Protein AF-A0A1X2F2Z1-F1 (afdb_monomer_lite)

Structure (mmCIF, N/CA/C/O backbone):
data_AF-A0A1X2F2Z1-F1
#
_entry.id   AF-A0A1X2F2Z1-F1
#
loop_
_atom_site.group_PDB
_atom_site.id
_atom_site.type_symbol
_atom_site.label_atom_id
_atom_site.label_alt_id
_atom_site.label_comp_id
_atom_site.label_asym_id
_atom_site.label_entity_id
_atom_site.label_seq_id
_atom_site.pdbx_PDB_ins_code
_atom_site.Cartn_x
_atom_site.Cartn_y
_atom_site.Cartn_z
_atom_site.occupancy
_atom_site.B_iso_or_equiv
_atom_site.auth_seq_id
_atom_site.auth_comp_id
_atom_site.auth_asym_id
_atom_site.auth_atom_id
_atom_site.pdbx_PDB_model_num
ATOM 1 N N . MET A 1 1 ? -16.158 0.421 15.782 1.00 74.50 1 MET A N 1
ATOM 2 C CA . MET A 1 1 ? -14.778 0.938 15.630 1.00 74.50 1 MET A CA 1
ATOM 3 C C . MET A 1 1 ? -13.763 -0.180 15.423 1.00 74.50 1 MET A C 1
ATOM 5 O O . MET A 1 1 ? -13.057 -0.096 14.435 1.00 74.50 1 MET A O 1
ATOM 9 N N . HIS A 1 2 ? -13.758 -1.249 16.232 1.00 81.38 2 HIS A N 1
ATOM 10 C CA . HIS A 1 2 ? -12.855 -2.404 16.047 1.00 81.38 2 HIS A CA 1
ATOM 11 C C . HIS A 1 2 ? -12.853 -2.988 14.622 1.00 81.38 2 HIS A C 1
ATOM 13 O O . HIS A 1 2 ? -11.814 -3.036 13.981 1.00 81.38 2 HIS A O 1
ATOM 19 N N . GLY A 1 3 ? -14.027 -3.304 14.060 1.00 87.38 3 GLY A N 1
ATOM 20 C CA . GLY A 1 3 ? -14.093 -3.830 12.688 1.00 87.38 3 GLY A CA 1
ATOM 21 C C . GLY A 1 3 ? -13.532 -2.881 11.617 1.00 87.38 3 GLY A C 1
ATOM 22 O O . GLY A 1 3 ? -12.982 -3.340 10.625 1.00 87.38 3 GLY A O 1
ATOM 23 N N . PHE A 1 4 ? -13.608 -1.561 11.828 1.00 89.06 4 PHE A N 1
ATOM 24 C CA . PHE A 1 4 ? -13.014 -0.584 10.909 1.00 89.06 4 PHE A CA 1
ATOM 25 C C . PHE A 1 4 ? -11.494 -0.505 11.058 1.00 89.06 4 PHE A C 1
ATOM 27 O O . PHE A 1 4 ? -10.803 -0.437 10.047 1.00 89.06 4 PHE A O 1
ATOM 34 N N . SER A 1 5 ? -10.964 -0.529 12.288 1.00 92.94 5 SER A N 1
ATOM 35 C CA . SER A 1 5 ? -9.511 -0.561 12.499 1.00 92.94 5 SER A CA 1
ATOM 36 C C . SER A 1 5 ? -8.889 -1.842 11.949 1.00 92.94 5 SER A C 1
ATOM 38 O O . SER A 1 5 ? -7.821 -1.780 11.349 1.00 92.94 5 SER A O 1
ATOM 40 N N . ASP A 1 6 ? -9.571 -2.980 12.089 1.00 93.94 6 ASP A N 1
ATOM 41 C CA . ASP A 1 6 ? -9.088 -4.264 11.574 1.00 93.94 6 ASP A CA 1
ATOM 42 C C . ASP A 1 6 ? -9.134 -4.304 10.043 1.00 93.94 6 ASP A C 1
ATOM 44 O O . ASP A 1 6 ? -8.151 -4.686 9.410 1.00 93.94 6 ASP A O 1
ATOM 48 N N . ALA A 1 7 ? -10.223 -3.823 9.432 1.00 94.81 7 ALA A N 1
ATOM 49 C CA . ALA A 1 7 ? -10.317 -3.696 7.979 1.00 94.81 7 ALA A CA 1
ATOM 50 C C . ALA A 1 7 ? -9.237 -2.761 7.411 1.00 94.81 7 ALA A C 1
ATOM 52 O O . ALA A 1 7 ? -8.613 -3.077 6.400 1.00 94.81 7 ALA A O 1
ATOM 53 N N . LEU A 1 8 ? -8.982 -1.627 8.074 1.00 94.62 8 LEU A N 1
ATOM 54 C CA . LEU A 1 8 ? -7.967 -0.670 7.639 1.00 94.62 8 LEU A CA 1
ATOM 55 C C . LEU A 1 8 ? -6.547 -1.231 7.785 1.00 94.62 8 LEU A C 1
ATOM 57 O O . LEU A 1 8 ? -5.714 -1.018 6.906 1.00 94.62 8 LEU A O 1
ATOM 61 N N . ARG A 1 9 ? -6.280 -1.984 8.859 1.00 96.56 9 ARG A N 1
ATOM 62 C CA . ARG A 1 9 ? -5.008 -2.690 9.046 1.00 96.56 9 ARG A CA 1
ATOM 63 C C . ARG A 1 9 ? -4.797 -3.737 7.953 1.00 96.56 9 ARG A C 1
ATOM 65 O O . ARG A 1 9 ? -3.750 -3.720 7.313 1.00 96.56 9 ARG A O 1
ATOM 72 N N . GLY A 1 10 ? -5.806 -4.565 7.683 1.00 97.06 10 GLY A N 1
ATOM 73 C CA . GLY A 1 10 ? -5.750 -5.564 6.614 1.00 97.06 10 GLY A CA 1
ATOM 74 C C . GLY A 1 10 ? -5.528 -4.942 5.233 1.00 97.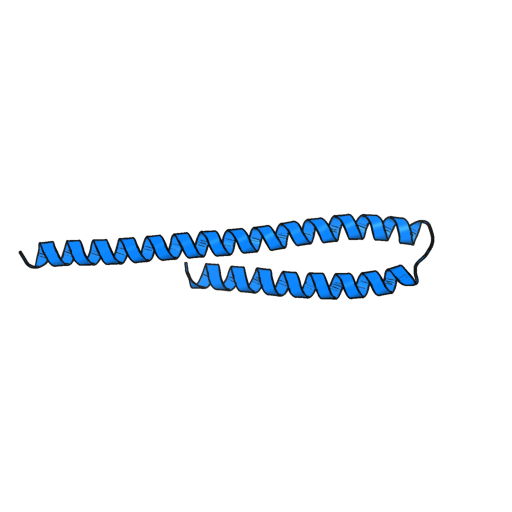06 10 GLY A C 1
ATOM 75 O O . GLY A 1 10 ? -4.709 -5.432 4.464 1.00 97.06 10 GLY A O 1
ATOM 76 N N . ALA A 1 11 ? -6.181 -3.815 4.935 1.00 96.19 11 ALA A N 1
ATOM 77 C CA . ALA A 1 11 ? -5.962 -3.085 3.686 1.00 96.19 11 ALA A CA 1
ATOM 78 C C . ALA A 1 11 ? -4.536 -2.516 3.571 1.00 96.19 11 ALA A C 1
ATOM 80 O O . ALA A 1 11 ? -3.949 -2.550 2.492 1.00 96.19 11 ALA A O 1
ATOM 81 N N . ALA A 1 12 ? -3.959 -2.014 4.668 1.00 97.19 12 ALA A N 1
ATOM 82 C CA . ALA A 1 12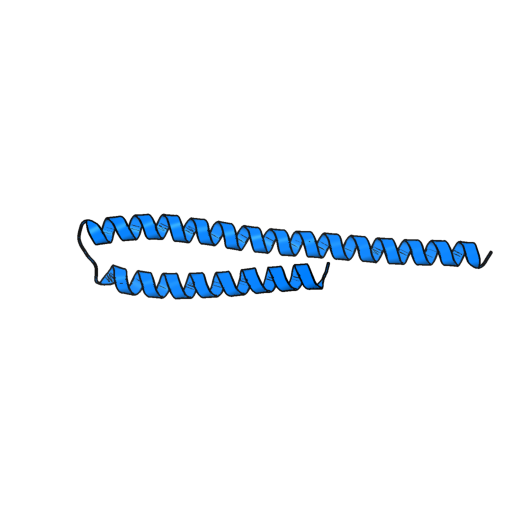 ? -2.579 -1.528 4.678 1.00 97.19 12 ALA A CA 1
ATOM 83 C C . ALA A 1 12 ? -1.561 -2.667 4.477 1.00 97.19 12 ALA A C 1
ATOM 85 O O . ALA A 1 12 ? -0.557 -2.483 3.789 1.00 97.19 12 ALA A O 1
ATOM 86 N N . GLU A 1 13 ? -1.823 -3.843 5.049 1.00 98.12 13 GLU A N 1
ATOM 87 C CA . GLU A 1 13 ? -0.998 -5.042 4.864 1.00 98.12 13 GLU A CA 1
ATOM 88 C C . GLU A 1 13 ? -1.082 -5.584 3.431 1.00 98.12 13 GLU A C 1
ATOM 90 O O . GLU A 1 13 ? -0.043 -5.839 2.822 1.00 98.12 13 GLU A O 1
ATOM 95 N N . ASP A 1 14 ? -2.289 -5.693 2.867 1.00 98.06 14 ASP A N 1
ATOM 96 C CA . ASP A 1 14 ? -2.494 -6.096 1.469 1.00 98.06 14 ASP A CA 1
ATOM 97 C C . ASP A 1 14 ? -1.798 -5.126 0.505 1.00 98.06 14 ASP A C 1
ATOM 99 O O . ASP A 1 14 ? -1.072 -5.552 -0.395 1.00 98.06 14 ASP A O 1
ATOM 103 N N . LEU A 1 15 ? -1.935 -3.814 0.738 1.00 97.81 15 LEU A N 1
ATOM 104 C CA . LEU A 1 15 ? -1.242 -2.796 -0.049 1.00 97.81 15 LEU A CA 1
ATOM 105 C C . LEU A 1 15 ? 0.279 -2.974 0.017 1.00 97.81 15 LEU A C 1
ATOM 107 O O . LEU A 1 15 ? 0.931 -2.950 -1.022 1.00 97.81 15 LEU A O 1
ATOM 111 N N . ARG A 1 16 ? 0.853 -3.190 1.207 1.00 97.81 16 ARG A N 1
ATOM 112 C CA . ARG A 1 16 ? 2.302 -3.400 1.363 1.00 97.81 16 ARG A CA 1
ATOM 113 C C . ARG A 1 16 ? 2.805 -4.588 0.543 1.00 97.81 16 ARG A C 1
ATOM 115 O O . ARG A 1 16 ? 3.849 -4.484 -0.099 1.00 97.81 16 ARG A O 1
ATOM 122 N N . ASN A 1 17 ? 2.071 -5.698 0.568 1.00 98.38 17 ASN A N 1
ATOM 123 C CA . ASN A 1 17 ? 2.444 -6.901 -0.171 1.00 98.38 17 ASN A CA 1
ATOM 124 C C . ASN A 1 17 ? 2.417 -6.632 -1.681 1.00 98.38 17 ASN A C 1
ATOM 126 O O . ASN A 1 17 ? 3.414 -6.855 -2.357 1.00 98.38 17 ASN A O 1
ATOM 130 N N . ARG A 1 18 ? 1.337 -6.024 -2.187 1.00 98.31 18 ARG A N 1
ATOM 131 C CA . ARG A 1 18 ? 1.223 -5.655 -3.608 1.00 98.31 18 ARG A CA 1
ATOM 132 C C . ARG A 1 18 ? 2.307 -4.684 -4.068 1.00 98.31 18 ARG A C 1
ATOM 134 O O . ARG A 1 18 ? 2.770 -4.795 -5.197 1.00 98.31 18 ARG A O 1
ATOM 141 N N . LEU A 1 19 ? 2.692 -3.721 -3.226 1.00 98.19 19 LEU A N 1
ATOM 142 C CA . LEU A 1 19 ? 3.780 -2.791 -3.543 1.00 98.19 19 LEU A CA 1
ATOM 143 C C . LEU A 1 19 ? 5.124 -3.513 -3.641 1.00 98.19 19 LEU A C 1
ATOM 145 O O . LEU A 1 19 ? 5.903 -3.202 -4.533 1.00 98.19 19 LEU A O 1
ATOM 149 N N . THR A 1 20 ? 5.361 -4.493 -2.768 1.00 98.12 20 THR A N 1
ATOM 150 C CA . THR A 1 20 ? 6.579 -5.314 -2.787 1.00 98.12 20 THR A CA 1
ATOM 151 C C . THR A 1 20 ? 6.646 -6.171 -4.051 1.00 98.12 20 THR A C 1
ATOM 153 O O . THR A 1 20 ? 7.681 -6.205 -4.712 1.00 98.12 20 THR A O 1
ATOM 156 N N . ASP A 1 21 ? 5.537 -6.819 -4.414 1.00 98.50 21 ASP A N 1
ATOM 157 C CA . ASP A 1 21 ? 5.452 -7.626 -5.634 1.00 98.50 21 ASP A CA 1
ATOM 158 C C . ASP A 1 21 ? 5.692 -6.759 -6.879 1.00 98.50 21 ASP A C 1
ATOM 160 O O . ASP A 1 21 ? 6.511 -7.093 -7.736 1.00 98.50 21 ASP A O 1
ATOM 164 N N . LEU A 1 22 ? 5.040 -5.594 -6.942 1.00 98.19 22 LEU A N 1
ATOM 165 C CA . LEU A 1 22 ? 5.167 -4.683 -8.074 1.00 98.19 22 LEU A CA 1
ATOM 166 C C . LEU A 1 22 ? 6.576 -4.079 -8.196 1.00 98.19 22 LEU A C 1
ATOM 168 O O . LEU A 1 22 ? 7.062 -3.905 -9.310 1.00 98.19 22 LEU A O 1
ATOM 172 N N . ASP A 1 23 ? 7.247 -3.778 -7.082 1.00 98.00 23 ASP A N 1
ATOM 173 C CA . ASP A 1 23 ? 8.644 -3.326 -7.098 1.00 98.00 23 ASP A CA 1
ATOM 174 C C . ASP A 1 23 ? 9.589 -4.398 -7.654 1.00 98.00 23 ASP A C 1
ATOM 176 O O . ASP A 1 23 ? 10.493 -4.085 -8.435 1.00 98.00 23 ASP A O 1
ATOM 180 N N . GLY A 1 24 ? 9.328 -5.672 -7.346 1.00 98.00 24 GLY A N 1
ATOM 181 C CA . GLY A 1 24 ? 10.023 -6.805 -7.954 1.00 98.00 24 GLY A CA 1
ATOM 182 C C . GLY A 1 24 ? 9.817 -6.876 -9.470 1.00 98.00 24 GLY A C 1
ATOM 183 O O . GLY A 1 24 ? 10.793 -6.948 -10.224 1.00 98.00 24 GLY A O 1
ATOM 184 N N . ASP A 1 25 ? 8.564 -6.796 -9.922 1.00 98.19 25 ASP A N 1
ATOM 185 C CA . ASP A 1 25 ? 8.211 -6.832 -11.346 1.00 98.19 25 ASP A CA 1
ATOM 186 C C . ASP A 1 25 ? 8.853 -5.672 -12.124 1.00 98.19 25 ASP A C 1
ATOM 188 O O . ASP A 1 25 ? 9.450 -5.869 -13.188 1.00 98.19 25 ASP A O 1
ATOM 192 N N . VAL A 1 26 ? 8.783 -4.451 -11.584 1.00 97.50 26 VAL A N 1
ATOM 193 C CA . VAL A 1 26 ? 9.361 -3.266 -12.230 1.00 97.50 26 VAL A CA 1
ATOM 194 C C . VAL A 1 26 ? 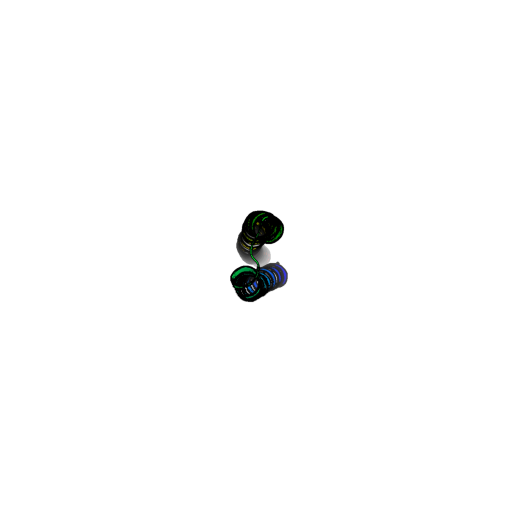10.886 -3.324 -12.242 1.00 97.50 26 VAL A C 1
ATOM 196 O O . VAL A 1 26 ? 11.497 -3.002 -13.265 1.00 97.50 26 VAL A O 1
ATOM 199 N N . SER A 1 27 ? 11.511 -3.795 -11.162 1.00 96.19 27 SER A N 1
ATOM 200 C CA . SER A 1 27 ? 12.962 -4.003 -11.112 1.00 96.19 27 SER A CA 1
ATOM 201 C C . SER A 1 27 ? 13.435 -4.980 -12.192 1.00 96.19 27 SER A C 1
ATOM 203 O O . SER A 1 27 ? 14.449 -4.731 -12.850 1.00 96.19 27 SER A O 1
ATOM 205 N N . ALA A 1 28 ? 12.682 -6.057 -12.438 1.00 97.12 28 ALA A N 1
ATOM 206 C CA . ALA A 1 28 ? 12.995 -7.021 -13.490 1.00 97.12 28 ALA A CA 1
ATOM 207 C C . ALA A 1 28 ? 12.905 -6.403 -14.898 1.00 97.12 28 ALA A C 1
ATOM 209 O O . ALA A 1 28 ? 13.773 -6.651 -15.738 1.00 97.12 28 ALA A O 1
ATOM 210 N N . VAL A 1 29 ? 11.898 -5.561 -15.156 1.00 96.00 29 VAL A N 1
ATOM 211 C CA . VAL A 1 29 ? 11.761 -4.837 -16.433 1.00 96.00 29 VAL A CA 1
ATOM 212 C C . VAL A 1 29 ? 12.904 -3.837 -16.627 1.00 96.00 29 VAL A C 1
ATOM 214 O O . VAL A 1 29 ? 13.521 -3.790 -17.696 1.00 96.00 29 VAL A O 1
ATOM 217 N N . LEU A 1 30 ? 13.218 -3.055 -15.593 1.00 96.06 30 LEU A N 1
ATOM 218 C CA . LEU A 1 30 ? 14.264 -2.033 -15.635 1.00 96.06 30 LEU A CA 1
ATOM 219 C C . LEU A 1 30 ? 15.668 -2.616 -15.822 1.00 96.06 30 LEU A C 1
ATOM 221 O O . LEU A 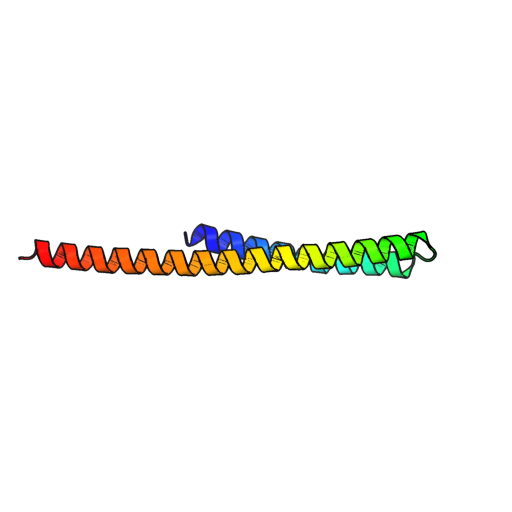1 30 ? 16.501 -1.975 -16.456 1.00 96.06 30 LEU A O 1
ATOM 225 N N . ALA A 1 31 ? 15.924 -3.844 -15.363 1.00 95.12 31 ALA A N 1
ATOM 226 C CA . ALA A 1 31 ? 17.205 -4.519 -15.578 1.00 95.12 31 ALA A CA 1
ATOM 227 C C . ALA A 1 31 ? 17.543 -4.725 -17.069 1.00 95.12 31 ALA A C 1
ATOM 229 O O . ALA A 1 31 ? 18.715 -4.757 -17.443 1.00 95.12 31 ALA A O 1
ATOM 230 N N . GLY A 1 32 ? 16.531 -4.868 -17.933 1.00 94.00 32 GLY A N 1
ATOM 231 C CA . GLY A 1 32 ? 16.714 -4.998 -19.382 1.00 94.00 32 GLY A CA 1
ATOM 232 C C . GLY A 1 32 ? 16.582 -3.680 -20.148 1.00 94.00 32 GLY A C 1
ATOM 233 O O . GLY A 1 32 ? 17.058 -3.570 -21.283 1.00 94.00 32 GLY A O 1
ATOM 234 N N . TRP A 1 33 ? 15.951 -2.669 -19.551 1.00 95.81 33 TRP A N 1
ATOM 235 C CA . TRP A 1 33 ? 15.565 -1.447 -20.246 1.00 95.81 33 TRP A CA 1
ATOM 236 C C . TRP A 1 33 ? 16.542 -0.296 -19.997 1.00 95.81 33 TRP A C 1
ATOM 238 O O . TRP A 1 33 ? 16.500 0.403 -18.989 1.00 95.81 33 TRP A O 1
ATOM 248 N N . HIS A 1 34 ? 17.406 -0.071 -20.983 1.00 92.12 34 HIS A N 1
ATOM 249 C CA . HIS A 1 34 ? 18.473 0.922 -20.920 1.00 92.12 34 HIS A CA 1
ATOM 250 C C . HIS A 1 34 ? 18.164 2.172 -21.760 1.00 92.12 34 HIS A C 1
ATOM 252 O O . HIS A 1 34 ? 17.273 2.182 -22.612 1.00 92.12 34 HIS A O 1
ATOM 258 N N . GLY A 1 35 ? 18.959 3.224 -21.556 1.00 96.25 35 GLY A N 1
ATOM 259 C CA . GLY A 1 35 ? 18.857 4.491 -22.281 1.00 96.25 35 GLY A CA 1
ATOM 260 C C . GLY A 1 35 ? 17.975 5.523 -21.577 1.00 96.25 35 GLY A C 1
ATOM 261 O O . GLY A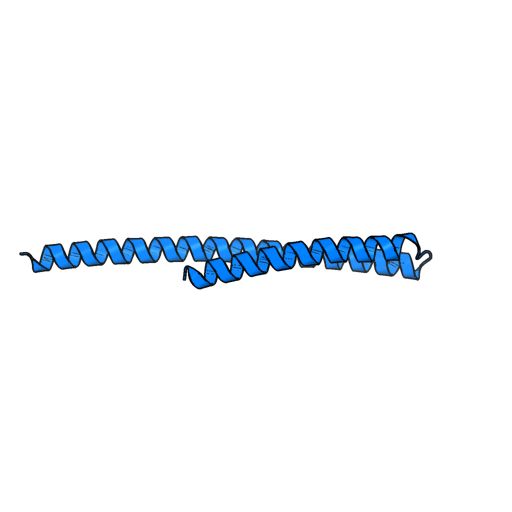 1 35 ? 17.416 5.269 -20.512 1.00 96.25 35 GLY A O 1
ATOM 262 N N . ALA A 1 36 ? 17.854 6.709 -22.182 1.00 96.38 36 ALA A N 1
ATOM 263 C CA . ALA A 1 36 ? 17.229 7.874 -21.548 1.00 96.38 36 ALA A CA 1
ATOM 264 C C . ALA A 1 36 ? 15.791 7.611 -21.064 1.00 96.38 36 ALA A C 1
ATOM 266 O O . ALA A 1 36 ? 15.405 8.073 -19.994 1.00 96.38 36 ALA A O 1
ATOM 267 N N . SER A 1 37 ? 15.015 6.833 -21.821 1.00 95.69 37 SER A N 1
ATOM 268 C CA . SER A 1 37 ? 13.643 6.464 -21.459 1.00 95.69 37 SER A CA 1
ATOM 269 C C . SER A 1 37 ? 13.584 5.536 -20.242 1.00 95.69 37 SER A C 1
ATOM 271 O O . SER A 1 37 ? 12.747 5.752 -19.370 1.00 95.69 37 SER A O 1
ATOM 273 N N . GLY A 1 38 ? 14.490 4.555 -20.155 1.00 96.88 38 GLY A N 1
ATOM 274 C CA . GLY A 1 38 ? 14.581 3.649 -19.008 1.00 96.88 38 GLY A CA 1
ATOM 275 C C . GLY A 1 38 ? 15.000 4.391 -17.740 1.00 96.88 38 GLY A C 1
ATOM 276 O O . GLY A 1 38 ? 14.364 4.243 -16.702 1.00 96.88 38 GLY A O 1
ATOM 277 N N . SER A 1 39 ? 15.991 5.284 -17.837 1.00 96.44 39 SER A N 1
ATOM 278 C CA . SER A 1 39 ? 16.399 6.135 -16.711 1.00 96.44 39 SER A CA 1
ATOM 279 C C . SER A 1 39 ? 15.280 7.074 -16.249 1.00 96.44 39 SER A C 1
ATOM 281 O O . SER A 1 39 ? 15.041 7.188 -15.051 1.00 96.44 39 SER A O 1
ATOM 283 N N . ALA A 1 40 ? 14.561 7.715 -17.179 1.00 97.94 40 ALA A N 1
ATOM 284 C CA . ALA A 1 40 ? 13.440 8.589 -16.837 1.00 97.94 40 ALA A CA 1
ATOM 285 C C . ALA A 1 40 ? 12.300 7.820 -16.149 1.00 97.94 40 ALA A C 1
ATOM 287 O O . ALA A 1 40 ? 11.736 8.303 -15.166 1.00 97.94 40 ALA A O 1
ATOM 288 N N . TYR A 1 41 ? 11.987 6.615 -16.634 1.00 97.56 41 TYR A N 1
ATOM 289 C CA . TYR A 1 41 ? 10.999 5.752 -15.994 1.00 97.56 41 TYR A CA 1
ATOM 290 C C . TYR A 1 41 ? 11.458 5.296 -14.606 1.00 97.56 41 TYR A C 1
ATOM 292 O O . TYR A 1 41 ? 10.670 5.372 -13.672 1.00 97.56 41 TYR A O 1
ATOM 300 N N . ALA A 1 42 ? 12.724 4.899 -14.437 1.00 97.19 42 ALA A N 1
ATOM 301 C CA . ALA A 1 42 ? 13.271 4.499 -13.140 1.00 97.19 42 ALA A CA 1
ATOM 302 C C . ALA A 1 42 ? 13.160 5.618 -12.090 1.00 97.19 42 ALA A C 1
ATOM 304 O O . ALA A 1 42 ? 12.731 5.367 -10.967 1.00 97.19 42 ALA A O 1
ATOM 305 N N . SER A 1 43 ? 13.465 6.867 -12.457 1.00 97.56 43 SER A N 1
ATOM 306 C CA . SER A 1 43 ? 13.295 8.010 -11.549 1.00 97.56 43 SER A CA 1
ATOM 307 C C . SER A 1 43 ? 11.828 8.276 -11.201 1.00 97.56 43 SER A C 1
ATOM 309 O O . SER A 1 43 ? 11.503 8.571 -10.052 1.00 97.56 43 SER A O 1
ATOM 311 N N . ALA A 1 44 ? 10.923 8.164 -12.179 1.00 98.00 44 ALA A N 1
ATOM 312 C CA . ALA A 1 44 ? 9.490 8.298 -11.925 1.00 98.00 44 ALA A CA 1
ATOM 313 C C . ALA A 1 44 ? 8.965 7.164 -11.025 1.00 98.00 44 ALA A C 1
ATOM 315 O O . ALA A 1 44 ? 8.148 7.414 -10.137 1.00 98.00 44 ALA A O 1
ATOM 316 N N . TRP A 1 45 ? 9.464 5.942 -11.228 1.00 98.00 45 TRP A N 1
ATOM 317 C CA . TRP A 1 45 ? 9.151 4.771 -10.418 1.00 98.00 45 TRP A CA 1
ATOM 318 C C . TRP A 1 45 ? 9.587 4.951 -8.967 1.00 98.00 45 TRP A C 1
ATOM 320 O O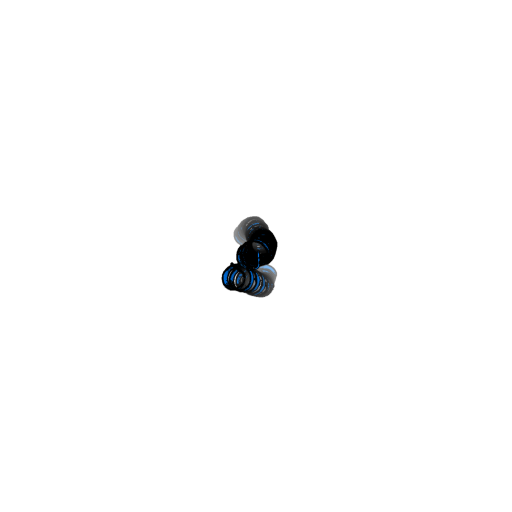 . TRP A 1 45 ? 8.775 4.761 -8.070 1.00 98.00 45 TRP A O 1
ATOM 330 N N . GLU A 1 46 ? 10.826 5.383 -8.727 1.00 97.75 46 GLU A N 1
ATOM 331 C CA . GLU A 1 46 ? 11.347 5.617 -7.376 1.00 97.75 46 GLU A CA 1
ATOM 332 C C . GLU A 1 46 ? 10.471 6.612 -6.599 1.00 97.75 46 GLU A C 1
ATOM 334 O O . GLU A 1 46 ? 10.084 6.356 -5.454 1.00 97.75 46 GLU A O 1
ATOM 339 N N . LEU A 1 47 ? 10.106 7.728 -7.240 1.00 98.44 47 LEU A N 1
ATOM 340 C CA . LEU A 1 47 ? 9.233 8.734 -6.638 1.00 98.44 47 LEU A CA 1
ATOM 341 C C . LEU A 1 47 ? 7.849 8.159 -6.313 1.00 98.44 47 LEU A C 1
ATOM 343 O O . LEU A 1 47 ? 7.324 8.381 -5.220 1.00 98.44 47 LEU A O 1
ATOM 347 N N . TRP A 1 48 ? 7.264 7.418 -7.255 1.00 98.19 48 TRP A N 1
ATOM 348 C CA . TRP A 1 48 ? 5.968 6.778 -7.064 1.00 98.19 48 TRP A CA 1
ATOM 349 C C . TRP A 1 48 ? 6.007 5.744 -5.931 1.00 98.19 48 TRP A C 1
ATOM 351 O O . TRP A 1 48 ? 5.153 5.786 -5.045 1.00 98.19 48 TRP A O 1
ATOM 361 N N . HIS A 1 49 ? 7.012 4.865 -5.915 1.00 98.00 49 HIS A N 1
ATOM 362 C CA . HIS A 1 49 ? 7.146 3.784 -4.940 1.00 98.00 49 HIS A CA 1
ATOM 363 C C . HIS A 1 49 ? 7.307 4.340 -3.523 1.00 98.00 49 HIS A C 1
ATOM 365 O O . HIS A 1 49 ? 6.629 3.898 -2.593 1.00 98.00 49 HIS A O 1
ATOM 371 N N . ARG A 1 50 ? 8.114 5.398 -3.368 1.00 97.69 50 ARG A N 1
ATOM 372 C CA . ARG A 1 50 ? 8.229 6.131 -2.104 1.00 97.69 50 ARG A CA 1
ATOM 373 C C . ARG A 1 50 ? 6.883 6.690 -1.644 1.00 97.69 50 ARG A C 1
ATOM 375 O O . ARG A 1 50 ? 6.491 6.460 -0.502 1.00 97.69 50 ARG A O 1
ATOM 382 N N . GLY A 1 51 ? 6.168 7.395 -2.523 1.00 98.00 51 GLY A N 1
ATOM 383 C CA . GLY A 1 51 ? 4.859 7.966 -2.197 1.00 98.00 51 GLY A CA 1
ATOM 384 C C . GLY A 1 51 ? 3.822 6.898 -1.833 1.00 98.00 51 GLY A C 1
ATOM 385 O O . GLY A 1 51 ? 3.047 7.071 -0.894 1.00 98.00 51 GLY A O 1
ATOM 386 N N . ALA A 1 52 ? 3.839 5.754 -2.516 1.00 97.94 52 ALA A N 1
ATOM 387 C CA . ALA A 1 52 ? 2.975 4.625 -2.191 1.00 97.94 52 ALA A CA 1
ATOM 388 C C . ALA A 1 52 ? 3.290 4.032 -0.804 1.00 97.94 52 ALA A C 1
ATOM 390 O O . ALA A 1 52 ? 2.370 3.721 -0.042 1.00 97.94 52 ALA A O 1
ATOM 391 N N . GLY A 1 53 ? 4.574 3.954 -0.436 1.00 97.62 53 GLY A N 1
ATOM 392 C CA . GLY A 1 53 ? 5.008 3.584 0.912 1.00 97.62 53 GLY A CA 1
ATOM 393 C C . GLY A 1 53 ? 4.517 4.558 1.991 1.00 97.62 53 GLY A C 1
ATOM 394 O O . GLY A 1 53 ? 4.059 4.129 3.050 1.00 97.62 53 GLY A O 1
ATOM 395 N N . GLU A 1 54 ? 4.530 5.865 1.715 1.00 98.12 54 GLU A N 1
ATOM 396 C CA . GLU A 1 54 ? 3.992 6.884 2.630 1.00 98.12 54 GLU A CA 1
ATOM 397 C C . GLU A 1 54 ? 2.477 6.722 2.847 1.00 98.12 54 GLU A C 1
ATOM 399 O O . GLU A 1 54 ? 2.002 6.795 3.985 1.00 98.12 54 GLU A O 1
ATOM 404 N N . VAL A 1 55 ? 1.716 6.424 1.787 1.00 97.62 55 VAL A N 1
ATOM 405 C CA . VAL A 1 55 ? 0.277 6.123 1.889 1.00 97.62 55 VAL A CA 1
ATOM 406 C C . VAL A 1 55 ? 0.039 4.876 2.740 1.00 97.62 55 VAL A C 1
ATOM 408 O O . VAL A 1 55 ? -0.794 4.904 3.649 1.00 97.62 55 VAL A O 1
ATOM 411 N N . GLN A 1 56 ? 0.785 3.796 2.492 1.00 97.62 56 GLN A N 1
ATOM 412 C CA . GLN A 1 56 ? 0.681 2.561 3.270 1.00 97.62 56 GLN A CA 1
ATOM 413 C C . GLN A 1 56 ? 0.948 2.807 4.759 1.00 97.62 56 GLN A C 1
ATOM 415 O O . GLN A 1 56 ? 0.169 2.362 5.607 1.00 97.62 56 GLN A O 1
ATOM 420 N N . LEU A 1 57 ? 2.005 3.556 5.082 1.00 97.00 57 LEU A N 1
ATOM 421 C CA . LEU A 1 57 ? 2.336 3.929 6.455 1.00 97.00 57 LEU A CA 1
ATOM 422 C C . LEU A 1 57 ? 1.215 4.751 7.106 1.00 97.00 57 LEU A C 1
ATOM 424 O O . LEU A 1 57 ? 0.820 4.468 8.240 1.00 97.00 57 LEU A O 1
ATOM 428 N N . GLY A 1 58 ? 0.667 5.737 6.390 1.00 97.38 58 GLY A N 1
ATOM 429 C CA . GLY A 1 58 ? -0.450 6.552 6.865 1.00 97.38 58 GLY A CA 1
ATOM 430 C C . GLY A 1 58 ? -1.682 5.714 7.216 1.00 97.38 58 GLY A C 1
ATOM 431 O O . GLY A 1 58 ? -2.265 5.891 8.287 1.00 97.38 58 GLY A O 1
ATOM 432 N N . LEU A 1 59 ? -2.037 4.744 6.367 1.00 96.56 59 LEU A N 1
ATOM 433 C CA . LEU A 1 59 ? -3.143 3.817 6.630 1.00 96.56 59 LEU A CA 1
ATOM 434 C C . LEU A 1 59 ? -2.895 2.973 7.888 1.00 96.56 59 LEU A C 1
ATOM 436 O O . LEU A 1 59 ? -3.797 2.837 8.717 1.00 96.56 59 LEU A O 1
ATOM 440 N N . SER A 1 60 ? -1.674 2.466 8.085 1.00 96.88 60 SER A N 1
ATOM 441 C CA . SER A 1 60 ? -1.314 1.716 9.296 1.00 96.88 60 SER A CA 1
ATOM 442 C C . SER A 1 60 ? -1.416 2.566 10.567 1.00 96.88 60 SER A C 1
ATOM 444 O O . SER A 1 60 ? -1.947 2.102 11.577 1.00 96.88 60 SER A O 1
ATOM 446 N N . ILE A 1 61 ? -0.967 3.824 10.519 1.00 97.56 61 ILE A N 1
ATOM 447 C CA . ILE A 1 61 ? -1.079 4.765 11.645 1.00 97.56 61 ILE A CA 1
ATOM 448 C C . ILE A 1 61 ? -2.551 5.048 11.974 1.00 97.56 61 ILE A C 1
ATOM 450 O O . ILE A 1 61 ? -2.936 5.041 13.146 1.00 97.56 61 ILE A O 1
ATOM 454 N N . LEU A 1 62 ? -3.386 5.271 10.955 1.00 96.62 62 LEU A N 1
ATOM 455 C CA . LEU A 1 62 ? -4.818 5.521 11.129 1.00 96.62 62 LEU A CA 1
ATOM 456 C C . LEU A 1 62 ? -5.546 4.305 11.714 1.00 96.62 62 LEU A C 1
ATOM 458 O O . LEU A 1 62 ? -6.363 4.469 12.621 1.00 96.62 62 LEU A O 1
ATOM 462 N N . ALA A 1 63 ? -5.228 3.094 11.249 1.00 95.94 63 ALA A N 1
ATOM 463 C CA . ALA A 1 63 ? -5.796 1.857 11.785 1.00 95.94 63 ALA A CA 1
ATOM 464 C C . ALA A 1 63 ? -5.516 1.725 13.286 1.00 95.94 63 ALA A C 1
ATOM 466 O O . ALA A 1 63 ? -6.412 1.448 14.085 1.00 95.94 63 ALA A O 1
ATOM 467 N N . GLU A 1 64 ? -4.277 2.003 13.673 1.00 95.81 64 GLU A N 1
ATOM 468 C CA . GLU A 1 64 ? -3.827 1.946 15.054 1.00 95.81 64 GLU A CA 1
ATOM 469 C C . GLU A 1 64 ? -4.483 3.034 15.931 1.00 95.81 64 GLU A C 1
ATOM 471 O O . GLU A 1 64 ? -4.925 2.766 17.052 1.00 95.81 64 GLU A O 1
ATOM 476 N N . ALA A 1 65 ? -4.613 4.262 15.421 1.00 96.19 65 ALA A N 1
ATOM 477 C CA . ALA A 1 65 ? -5.315 5.336 16.122 1.00 96.19 65 ALA A CA 1
ATOM 478 C C . ALA A 1 65 ? -6.799 4.998 16.356 1.00 96.19 65 ALA A C 1
ATOM 480 O O . ALA A 1 65 ? -7.310 5.197 17.462 1.00 96.19 65 ALA A O 1
ATOM 481 N N . LEU A 1 66 ? -7.472 4.431 15.350 1.00 94.62 66 LEU A N 1
ATOM 482 C CA . LEU A 1 66 ? -8.865 3.989 15.451 1.00 94.62 66 LEU A CA 1
ATOM 483 C C . LEU A 1 66 ? -9.041 2.834 16.442 1.00 94.62 66 LEU A C 1
ATOM 485 O O . LEU A 1 66 ? -10.018 2.830 17.193 1.00 94.62 66 LEU A O 1
ATOM 489 N N . ALA A 1 67 ? -8.098 1.889 16.490 1.00 93.94 67 ALA A N 1
ATOM 490 C CA . ALA A 1 67 ? -8.125 0.798 17.462 1.00 93.94 67 ALA A CA 1
ATOM 491 C C . ALA A 1 67 ? -8.046 1.335 18.901 1.00 93.94 67 ALA A C 1
ATOM 493 O O . ALA A 1 67 ? -8.853 0.964 19.756 1.00 93.94 67 ALA A O 1
ATOM 494 N N . ARG A 1 68 ? -7.127 2.277 19.163 1.00 94.62 68 ARG A N 1
ATOM 495 C CA . ARG A 1 68 ? -7.006 2.928 20.478 1.00 94.62 68 ARG A CA 1
ATOM 496 C C . ARG A 1 68 ? -8.259 3.710 20.863 1.00 94.62 68 ARG A C 1
ATOM 498 O O . ARG A 1 68 ? -8.730 3.572 21.991 1.00 94.62 68 ARG A O 1
ATOM 505 N N . ALA A 1 69 ? -8.819 4.489 19.938 1.00 92.50 69 ALA A N 1
ATOM 506 C CA . ALA A 1 69 ? -10.053 5.235 20.178 1.00 92.50 69 ALA A CA 1
ATOM 507 C C . ALA A 1 69 ? -11.237 4.298 20.483 1.00 92.50 69 ALA A C 1
ATOM 509 O O . ALA A 1 69 ? -11.996 4.543 21.421 1.00 92.50 69 ALA A O 1
ATOM 510 N N . GLY A 1 70 ? -11.356 3.191 19.740 1.00 90.75 70 GLY A N 1
ATOM 511 C CA . GLY A 1 70 ? -12.371 2.164 19.974 1.00 90.75 70 GLY A CA 1
ATOM 512 C C . GLY A 1 70 ? -12.269 1.536 21.365 1.00 90.75 70 GLY A C 1
ATOM 513 O O . GLY A 1 70 ? -13.274 1.477 22.076 1.00 90.75 70 GLY A O 1
ATOM 514 N N . ASN A 1 71 ? -11.058 1.151 21.778 1.00 91.12 71 ASN A N 1
ATOM 515 C CA . ASN A 1 71 ? -10.792 0.611 23.114 1.00 91.12 71 ASN A CA 1
ATOM 516 C C . ASN A 1 71 ? -11.170 1.604 24.221 1.00 91.12 71 ASN A C 1
ATOM 518 O O . ASN A 1 71 ? -11.863 1.235 25.169 1.00 91.12 71 ASN A O 1
ATOM 522 N N . GLY A 1 72 ? -10.755 2.869 24.090 1.00 90.88 72 GLY A N 1
ATOM 523 C CA . GLY A 1 72 ? -11.073 3.909 25.071 1.00 90.88 72 GLY A CA 1
ATOM 524 C C . GLY A 1 72 ? -12.579 4.132 25.220 1.00 90.88 72 GLY A C 1
ATOM 525 O O . GLY A 1 72 ? -13.089 4.214 26.337 1.00 90.88 72 GLY A O 1
ATOM 526 N N . TYR A 1 73 ? -13.314 4.146 24.104 1.00 89.44 73 TYR A N 1
ATOM 527 C CA . TYR A 1 73 ? -14.769 4.290 24.130 1.00 89.44 73 TYR A CA 1
ATOM 528 C C . TYR A 1 73 ? -15.460 3.105 24.820 1.00 89.44 73 TYR A C 1
ATOM 530 O O . TYR A 1 73 ? -16.335 3.306 25.660 1.00 89.44 73 TYR A O 1
ATOM 538 N N . GLN A 1 74 ? -15.042 1.868 24.523 1.00 90.06 74 GLN A N 1
ATOM 539 C CA . GLN A 1 74 ? -15.608 0.678 25.168 1.00 90.06 74 GLN A CA 1
ATOM 540 C C . GLN A 1 74 ? -15.360 0.647 26.680 1.00 90.06 74 GLN A C 1
ATOM 542 O O . GLN A 1 74 ? -16.259 0.277 27.437 1.00 90.06 74 GLN A O 1
ATOM 547 N N . GLN A 1 75 ? -14.168 1.052 27.123 1.00 91.88 75 GLN A N 1
ATOM 548 C CA . GLN A 1 75 ? -13.841 1.149 28.547 1.00 91.88 75 GLN A CA 1
ATOM 549 C C . GLN A 1 75 ? -14.712 2.194 29.248 1.00 91.88 75 GLN A C 1
ATOM 551 O O . GLN A 1 75 ? -15.273 1.912 30.308 1.00 91.88 75 GLN A O 1
ATOM 556 N N . ASN A 1 76 ? -14.887 3.365 28.631 1.00 92.00 76 ASN A N 1
ATOM 557 C CA . ASN A 1 76 ? -15.745 4.416 29.170 1.00 92.00 76 ASN A CA 1
ATOM 558 C C . ASN A 1 76 ? -17.209 3.955 29.291 1.00 92.00 76 ASN A C 1
ATOM 560 O O . ASN A 1 76 ? -17.831 4.132 30.334 1.00 92.00 76 ASN A O 1
ATOM 564 N N . GLU A 1 77 ? -17.740 3.280 28.267 1.00 91.31 77 GLU A N 1
ATOM 565 C CA . GLU A 1 77 ? -19.087 2.694 28.291 1.00 91.31 77 GLU A CA 1
ATOM 566 C C . GLU A 1 77 ? -19.257 1.605 29.360 1.00 91.31 77 GLU A C 1
ATOM 568 O O . GLU A 1 77 ? -20.332 1.447 29.942 1.00 91.31 77 GLU A O 1
ATOM 573 N N . ALA A 1 78 ? -18.219 0.810 29.626 1.00 92.25 78 ALA A N 1
ATOM 574 C CA . ALA A 1 78 ? -18.255 -0.184 30.696 1.00 92.25 78 ALA A CA 1
ATOM 575 C C . ALA A 1 78 ? -18.298 0.484 32.081 1.00 92.25 78 ALA A C 1
ATOM 577 O O . ALA A 1 78 ? -19.128 0.106 32.911 1.00 92.25 78 ALA A O 1
ATOM 578 N N . ALA A 1 79 ? -17.465 1.504 32.304 1.00 92.44 79 ALA A N 1
ATOM 579 C CA . ALA A 1 79 ? -17.428 2.262 33.553 1.00 92.44 79 ALA A CA 1
ATOM 580 C C . ALA A 1 79 ? -18.742 3.021 33.804 1.00 92.44 79 ALA A C 1
ATOM 582 O O . ALA A 1 79 ? -19.301 2.949 34.898 1.00 92.44 79 ALA A O 1
ATOM 583 N N . ALA A 1 80 ? -19.291 3.676 32.777 1.00 91.12 80 ALA A N 1
ATOM 584 C CA . ALA A 1 80 ? -20.578 4.360 32.862 1.00 91.12 80 ALA A CA 1
ATOM 585 C C . ALA A 1 80 ? -21.712 3.390 33.226 1.00 91.12 80 ALA A C 1
ATOM 587 O O . ALA A 1 80 ? -22.495 3.666 34.133 1.00 91.12 80 ALA A O 1
ATOM 588 N N . ARG A 1 81 ? -21.771 2.209 32.591 1.00 92.81 81 ARG A N 1
ATOM 589 C CA . ARG A 1 81 ? -22.767 1.178 32.930 1.00 92.81 81 ARG A CA 1
ATOM 590 C C . ARG A 1 81 ? -22.641 0.679 34.367 1.00 92.81 81 ARG A C 1
ATOM 592 O O . ARG A 1 81 ? -23.661 0.416 34.999 1.00 92.81 81 ARG A O 1
ATOM 599 N N . GLN A 1 82 ? -21.423 0.540 34.887 1.00 92.88 82 GLN A N 1
ATOM 600 C CA . GLN A 1 82 ? -21.201 0.172 36.288 1.00 92.88 82 GLN A CA 1
ATOM 601 C C . GLN A 1 82 ? -21.679 1.270 37.244 1.00 92.88 82 GLN A C 1
ATOM 603 O O . GLN A 1 82 ? -22.379 0.963 38.204 1.00 92.88 82 GLN A O 1
ATOM 608 N N . ALA A 1 83 ? -21.374 2.535 36.949 1.00 93.00 83 ALA A N 1
ATOM 609 C CA . ALA A 1 83 ? -21.827 3.668 37.751 1.00 93.00 83 ALA A CA 1
ATOM 610 C C . ALA A 1 83 ? -23.360 3.793 37.764 1.00 93.00 83 ALA A C 1
ATOM 612 O O . ALA A 1 83 ? -23.950 3.982 38.823 1.00 93.00 83 ALA A O 1
ATOM 613 N N . VAL A 1 84 ? -24.016 3.624 36.609 1.00 92.31 84 VAL A N 1
ATOM 614 C CA . VAL A 1 84 ? -25.486 3.658 36.513 1.00 92.31 84 VAL A CA 1
ATOM 615 C C . VAL A 1 84 ? -26.123 2.536 37.334 1.00 92.31 84 VAL A C 1
ATOM 617 O O . VAL A 1 84 ? -27.090 2.789 38.044 1.00 92.31 84 VAL A O 1
ATOM 620 N N . ARG A 1 85 ? -25.577 1.312 37.280 1.00 91.88 85 ARG A N 1
ATOM 621 C CA . ARG A 1 85 ? -26.062 0.190 38.106 1.00 91.88 85 ARG A CA 1
ATOM 622 C C . ARG A 1 85 ? -25.915 0.480 39.596 1.00 91.88 85 ARG A C 1
ATOM 624 O O . ARG A 1 85 ? -26.880 0.337 40.328 1.00 91.88 85 ARG A O 1
ATOM 631 N N . ALA A 1 86 ? -24.753 0.982 40.010 1.00 89.88 86 ALA A N 1
ATOM 632 C CA . ALA A 1 86 ? -24.497 1.317 41.406 1.00 89.88 86 ALA A CA 1
ATOM 633 C C . ALA A 1 86 ? -25.461 2.380 41.959 1.00 89.88 86 ALA A C 1
ATOM 635 O O . ALA A 1 86 ? -25.791 2.327 43.134 1.00 89.88 86 ALA A O 1
ATOM 636 N N . VAL A 1 87 ? -25.919 3.329 41.133 1.00 90.69 87 VAL A N 1
ATOM 637 C CA . VAL A 1 87 ? -26.948 4.308 41.530 1.00 90.69 87 VAL A CA 1
ATOM 638 C C . VAL A 1 87 ? -28.351 3.694 41.543 1.00 90.69 87 VAL A C 1
ATOM 640 O O . VAL A 1 87 ? -29.164 4.087 42.366 1.00 90.69 87 VAL A O 1
ATOM 643 N N . ALA A 1 88 ? -28.651 2.757 40.641 1.00 81.25 88 ALA A N 1
ATOM 644 C CA . ALA A 1 88 ? -29.959 2.102 40.570 1.00 81.25 88 ALA A CA 1
ATOM 645 C C . ALA A 1 88 ? -30.195 1.068 41.689 1.00 81.25 88 ALA A C 1
ATOM 647 O O . ALA A 1 88 ? -31.345 0.747 41.977 1.00 81.25 88 ALA A O 1
ATOM 648 N N . ASP A 1 89 ? -29.122 0.553 42.295 1.00 77.88 89 ASP A N 1
ATOM 649 C CA . ASP A 1 89 ? -29.154 -0.394 43.417 1.00 77.88 89 ASP A CA 1
ATOM 650 C C . ASP A 1 89 ? -29.249 0.299 44.805 1.00 77.88 89 ASP A C 1
ATOM 652 O O . ASP A 1 89 ? -29.193 -0.382 45.833 1.00 77.88 89 ASP A O 1
ATOM 656 N N . VAL A 1 90 ? -29.382 1.636 44.845 1.00 64.06 90 VAL A N 1
ATOM 657 C CA . VAL A 1 90 ? -29.541 2.485 46.052 1.00 64.06 90 VAL A CA 1
ATOM 658 C C . VAL A 1 90 ? -30.961 3.034 46.130 1.00 64.06 90 VAL A C 1
ATOM 660 O O . VAL A 1 90 ? -31.524 3.015 47.249 1.00 64.06 90 VAL A O 1
#

Sequence (90 aa):
MHGFSDALRGAAEDLRNRLTDLDGDVSAVLAGWHGASGSAYASAWELWHRGAGEVQLGLSILAEALARAGNGYQQNEAAARQAVRAVADV

pLDDT: mean 94.35, std 5.47, range [64.06, 98.5]

Secondary structure (DSSP, 8-state):
-HHHHHHHHHHHHHHHHHHHHHHHHHHHHHHH--SHHHHHHHHHHHHHHHHHHHHHHHHHHHHHHHHHHHHHHHHHHHHHHHHHHHHHT-

Radius of gyration: 22.97 Å; chains: 1; bounding box: 49×16×68 Å

Foldseek 3Di:
DLVVLVVLQVVLVVLVVVLVVVVVVLVVVLVPDDDPVSVVVVVVNVVVSVVSVVVSVVSNVVSVVVNVVVVVVVVVVVVVVVVVVVVVVD

InterPro domains:
  IPR010310 Type VII secretion system ESAT-6-like [PF06013] (4-77)
  IPR010310 Type VII secretion system ESAT-6-like [TIGR03930] (5-81)
  IPR036689 ESAT-6-like superfamily [SSF140453] (3-85)

Organism: Mycobacterium szulgai (NCBI:txid1787)